Protein AF-A0A139XBR6-F1 (afdb_monomer_lite)

Radius of gyration: 15.79 Å; chains: 1; bounding box: 35×32×37 Å

pLDDT: mean 75.54, std 12.54, range [52.0, 96.94]

Sequence (59 aa):
MGEVLSNWKTYVPNSAYLTQRGATFLFDAQGELLYEHRDRAILGFAADMSHPLSFLQSL

Structure (mmCIF, N/CA/C/O backbone):
data_AF-A0A139XBR6-F1
#
_entry.id   AF-A0A139XBR6-F1
#
loop_
_atom_site.group_PDB
_atom_site.id
_atom_site.type_symbol
_atom_site.label_atom_id
_atom_site.label_alt_id
_atom_site.label_comp_id
_atom_site.label_asym_id
_atom_site.label_entity_id
_atom_site.label_seq_id
_atom_site.pdbx_PDB_ins_code
_atom_site.Cartn_x
_atom_site.Cartn_y
_atom_site.Cartn_z
_atom_site.occupancy
_atom_site.B_iso_or_equiv
_atom_site.auth_seq_id
_atom_site.auth_comp_id
_atom_site.auth_asym_id
_atom_site.auth_atom_id
_atom_site.pdbx_PDB_model_num
ATOM 1 N N . MET A 1 1 ? 15.698 -2.328 -17.961 1.00 56.00 1 MET A N 1
ATOM 2 C CA . MET A 1 1 ? 15.980 -2.085 -16.525 1.00 56.00 1 MET A CA 1
ATOM 3 C C . MET A 1 1 ? 17.178 -1.158 -16.295 1.00 56.00 1 MET A C 1
ATOM 5 O O . MET A 1 1 ? 17.080 -0.306 -15.425 1.00 56.00 1 MET A O 1
ATOM 9 N N . GLY A 1 2 ? 18.281 -1.278 -17.055 1.00 80.25 2 GLY A N 1
ATOM 10 C CA . GLY A 1 2 ? 19.500 -0.474 -16.844 1.00 80.25 2 GLY A CA 1
ATOM 11 C C . GLY A 1 2 ? 19.306 1.045 -16.917 1.00 80.25 2 GLY A C 1
ATOM 12 O O . GLY A 1 2 ? 19.768 1.741 -16.031 1.00 80.25 2 GLY A O 1
ATOM 13 N N . GLU A 1 3 ? 18.551 1.554 -17.892 1.00 84.75 3 GLU A N 1
ATOM 14 C CA . GLU A 1 3 ? 18.324 3.000 -18.074 1.00 84.75 3 GLU A CA 1
ATOM 15 C C . GLU A 1 3 ? 17.703 3.687 -16.847 1.00 84.75 3 GLU A C 1
ATOM 17 O O . GLU A 1 3 ? 18.200 4.716 -16.391 1.00 84.75 3 GLU A O 1
ATOM 22 N N . VAL A 1 4 ? 16.653 3.088 -16.279 1.00 77.50 4 VAL A N 1
ATOM 23 C CA . VAL A 1 4 ? 15.949 3.621 -15.101 1.00 77.50 4 VAL A CA 1
ATOM 24 C C . VAL A 1 4 ? 16.847 3.589 -13.865 1.00 77.50 4 VAL A C 1
ATOM 26 O O . VAL A 1 4 ? 16.831 4.524 -13.071 1.00 77.50 4 VAL A O 1
ATOM 29 N N . LEU A 1 5 ? 17.666 2.543 -13.714 1.00 79.25 5 LEU A N 1
ATOM 30 C CA . LEU A 1 5 ? 18.613 2.430 -12.602 1.00 79.25 5 LEU A CA 1
ATOM 31 C C . LEU A 1 5 ? 19.789 3.408 -12.757 1.00 79.25 5 LEU A C 1
ATOM 33 O O . LEU A 1 5 ? 20.184 4.049 -11.787 1.00 79.25 5 LEU A O 1
ATOM 37 N N . SER A 1 6 ? 20.308 3.576 -13.975 1.00 87.62 6 SER A N 1
ATOM 38 C CA . SER A 1 6 ? 21.386 4.519 -14.291 1.00 87.62 6 SER A CA 1
ATOM 39 C C . SER A 1 6 ? 20.957 5.981 -14.153 1.00 87.62 6 SER A C 1
ATOM 41 O O . SER A 1 6 ? 21.790 6.829 -13.849 1.00 87.62 6 SER A O 1
ATOM 43 N N . ASN A 1 7 ? 19.666 6.274 -14.318 1.00 90.06 7 ASN A N 1
ATOM 44 C CA . ASN A 1 7 ? 19.095 7.618 -14.212 1.00 90.06 7 ASN A CA 1
ATOM 45 C C . ASN A 1 7 ? 18.125 7.750 -13.029 1.00 90.06 7 ASN A C 1
ATOM 47 O O . ASN A 1 7 ? 17.211 8.573 -13.054 1.00 90.06 7 ASN A O 1
ATOM 51 N N . TRP A 1 8 ? 18.320 6.952 -11.976 1.00 80.50 8 TRP A N 1
ATOM 52 C CA . TRP A 1 8 ? 17.385 6.849 -10.854 1.00 80.50 8 TRP A CA 1
ATOM 53 C C . TRP A 1 8 ? 16.978 8.208 -10.274 1.00 80.50 8 TRP A C 1
ATOM 55 O O . TRP A 1 8 ? 15.795 8.467 -10.096 1.00 80.50 8 TRP A O 1
ATOM 65 N N . LYS A 1 9 ? 17.937 9.113 -10.041 1.00 84.81 9 LYS A N 1
ATOM 66 C CA . LYS A 1 9 ? 17.670 10.449 -9.475 1.00 84.81 9 LYS A CA 1
ATOM 67 C C . LYS A 1 9 ? 16.878 11.377 -10.402 1.00 84.81 9 LYS A C 1
ATOM 69 O O . LYS A 1 9 ? 16.264 12.318 -9.916 1.00 84.81 9 LYS A O 1
ATOM 74 N N . THR A 1 10 ? 16.886 11.121 -11.708 1.00 87.50 10 THR A N 1
ATOM 75 C CA . THR A 1 10 ? 16.100 11.879 -12.690 1.00 87.50 10 THR A CA 1
ATOM 76 C C . THR A 1 10 ? 14.618 11.532 -12.576 1.00 87.50 10 THR A C 1
ATOM 78 O O . THR A 1 10 ? 13.768 12.412 -12.670 1.00 87.50 10 THR A O 1
ATOM 81 N N . TYR A 1 11 ? 14.307 10.256 -12.334 1.00 80.31 11 TYR A N 1
ATOM 82 C CA . TYR A 1 11 ? 12.931 9.754 -12.257 1.00 80.31 11 TYR A CA 1
ATOM 83 C C . TYR A 1 11 ? 12.383 9.683 -10.826 1.00 80.31 11 TYR A C 1
ATOM 85 O O . TYR A 1 11 ? 11.180 9.806 -10.618 1.00 80.31 11 TYR A O 1
ATOM 93 N N . VAL A 1 12 ? 13.258 9.510 -9.834 1.00 81.94 12 VAL A N 1
ATOM 94 C CA . VAL A 1 12 ? 12.948 9.465 -8.400 1.00 81.94 12 VAL A CA 1
ATOM 95 C C . VAL A 1 12 ? 13.844 10.488 -7.682 1.00 81.94 12 VAL A C 1
ATOM 97 O O . VA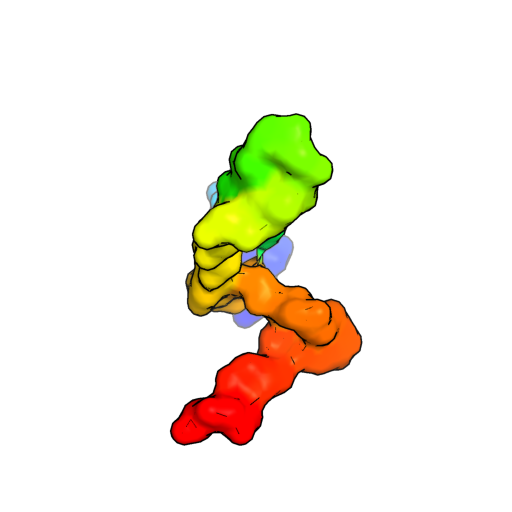L A 1 12 ? 14.872 10.122 -7.104 1.00 81.94 12 VAL A O 1
ATOM 100 N N . PRO A 1 13 ? 13.484 11.787 -7.714 1.00 80.12 13 PRO A N 1
ATOM 101 C CA . PRO A 1 13 ? 14.316 12.866 -7.170 1.00 80.12 13 PRO A CA 1
ATOM 102 C C . PRO A 1 13 ? 14.515 12.758 -5.658 1.00 80.12 13 PRO A C 1
ATOM 104 O O . PRO A 1 13 ? 15.561 13.127 -5.128 1.00 80.12 13 PRO A O 1
ATOM 107 N N . ASN A 1 14 ? 13.508 12.227 -4.962 1.00 82.88 14 ASN A N 1
ATOM 108 C CA . ASN A 1 14 ? 13.574 11.938 -3.542 1.00 82.88 14 ASN A CA 1
ATOM 109 C C . ASN A 1 14 ? 12.856 10.618 -3.246 1.00 82.88 14 ASN A C 1
ATOM 111 O O . ASN A 1 14 ? 11.629 10.533 -3.275 1.00 82.88 14 ASN A O 1
ATOM 115 N N . SER A 1 15 ? 13.637 9.586 -2.931 1.00 74.50 15 SER A N 1
ATOM 116 C CA . SER A 1 15 ? 13.124 8.256 -2.608 1.00 74.50 15 SER A CA 1
ATOM 117 C C . SER A 1 15 ? 12.352 8.202 -1.289 1.00 74.50 15 SER A C 1
ATOM 119 O O . SER A 1 15 ? 11.630 7.236 -1.073 1.00 74.50 15 SER A O 1
ATOM 121 N N . ALA A 1 16 ? 12.453 9.222 -0.427 1.00 74.44 16 ALA A N 1
ATOM 122 C CA . ALA A 1 16 ? 11.644 9.319 0.791 1.00 74.44 16 ALA A CA 1
ATOM 123 C C . ALA A 1 16 ? 10.148 9.525 0.497 1.00 74.44 16 ALA A C 1
ATOM 125 O O . ALA A 1 16 ? 9.317 9.211 1.343 1.00 74.44 16 ALA A O 1
ATOM 126 N N . TYR A 1 17 ? 9.805 10.023 -0.698 1.00 65.75 17 TYR A N 1
ATOM 127 C CA . TYR A 1 17 ? 8.420 10.157 -1.165 1.00 65.75 17 TYR A CA 1
ATOM 128 C C . TYR A 1 17 ? 7.996 9.035 -2.107 1.00 65.75 17 TYR A C 1
ATOM 130 O O . TYR A 1 17 ? 6.861 9.031 -2.581 1.00 65.75 17 TYR A O 1
ATOM 138 N N . LEU A 1 18 ? 8.890 8.084 -2.397 1.00 68.50 18 LEU A N 1
ATOM 139 C CA . LEU A 1 18 ? 8.473 6.874 -3.078 1.00 68.50 18 LEU A CA 1
ATOM 140 C C . LEU A 1 18 ? 7.534 6.153 -2.116 1.00 68.50 18 LEU A C 1
ATOM 142 O O . LEU A 1 18 ? 7.949 5.786 -1.016 1.00 68.50 18 LEU A O 1
ATOM 146 N N . THR A 1 19 ? 6.272 5.983 -2.503 1.00 57.69 19 THR A N 1
ATOM 147 C CA . THR A 1 19 ? 5.317 5.227 -1.699 1.00 57.69 19 THR A CA 1
ATOM 148 C C . THR A 1 19 ? 5.895 3.836 -1.476 1.00 57.69 19 THR A C 1
ATOM 150 O O . THR A 1 19 ? 5.942 3.014 -2.396 1.00 57.69 19 THR A O 1
ATOM 153 N N . GLN A 1 20 ? 6.377 3.575 -0.260 1.00 57.47 20 GLN A N 1
ATOM 154 C CA . GLN A 1 20 ? 6.614 2.212 0.180 1.00 57.47 20 GLN A CA 1
ATOM 155 C C . GLN A 1 20 ? 5.264 1.513 0.099 1.00 57.47 20 GLN A C 1
ATOM 157 O O . GLN A 1 20 ? 4.265 2.085 0.527 1.00 57.47 20 GLN A O 1
ATOM 162 N N . ARG A 1 21 ? 5.248 0.350 -0.558 1.00 65.19 21 ARG A N 1
ATOM 163 C CA . ARG A 1 21 ? 4.057 -0.428 -0.931 1.00 65.19 21 ARG A CA 1
ATOM 164 C C . ARG A 1 21 ? 2.925 -0.222 0.077 1.00 65.19 21 ARG A C 1
ATOM 166 O O . ARG A 1 21 ? 2.996 -0.710 1.201 1.00 65.19 21 ARG A O 1
ATOM 173 N N . GLY A 1 22 ? 1.937 0.571 -0.324 1.00 61.72 22 GLY A N 1
ATOM 174 C CA . GLY A 1 22 ? 0.857 0.992 0.552 1.00 61.72 22 GLY A CA 1
ATOM 175 C C . GLY A 1 22 ? -0.266 -0.029 0.520 1.00 61.72 22 GLY A C 1
ATOM 176 O O . GLY A 1 22 ? -0.724 -0.420 -0.551 1.00 61.72 22 GLY A O 1
ATOM 177 N N . ALA A 1 23 ? -0.715 -0.445 1.694 1.00 73.00 23 ALA A N 1
ATOM 178 C CA . ALA A 1 23 ? -2.020 -1.055 1.857 1.00 73.00 23 ALA A CA 1
ATOM 179 C C . ALA A 1 23 ? -2.830 -0.168 2.803 1.00 73.00 23 ALA A C 1
ATOM 181 O O . ALA A 1 23 ? -2.298 0.381 3.769 1.00 73.00 23 ALA A O 1
ATOM 182 N N . THR A 1 24 ? -4.106 0.011 2.493 1.00 78.62 24 THR A N 1
ATOM 183 C CA . THR A 1 24 ? -5.049 0.716 3.357 1.00 78.62 24 THR A CA 1
ATOM 184 C C . THR A 1 24 ? -5.809 -0.321 4.162 1.00 78.62 24 THR A C 1
ATOM 186 O O . THR A 1 24 ? -6.377 -1.240 3.580 1.00 78.62 24 THR A O 1
ATOM 189 N N . PHE A 1 25 ? -5.840 -0.158 5.480 1.00 84.25 25 PHE A N 1
ATOM 190 C CA . PHE A 1 25 ? -6.600 -1.012 6.387 1.00 84.25 25 PHE A CA 1
ATOM 191 C C . PHE A 1 25 ? -7.595 -0.157 7.166 1.00 84.25 25 PHE A C 1
ATOM 193 O O . PHE A 1 25 ? -7.267 0.954 7.586 1.00 84.25 25 PHE A O 1
ATOM 200 N N . LEU A 1 26 ? -8.798 -0.680 7.357 1.00 90.19 26 LEU A N 1
ATOM 201 C CA . LEU A 1 26 ? -9.821 -0.108 8.218 1.00 90.19 26 LEU A CA 1
ATOM 202 C C . LEU A 1 26 ? -10.111 -1.105 9.332 1.00 90.19 26 LEU A C 1
ATOM 204 O O . LEU A 1 26 ? -10.493 -2.241 9.051 1.00 90.19 26 LEU A O 1
ATOM 208 N N . PHE A 1 27 ? -9.966 -0.655 10.571 1.00 95.12 27 PHE A N 1
ATOM 209 C CA . PHE A 1 27 ? -10.280 -1.434 11.762 1.00 95.12 27 PHE A CA 1
ATOM 210 C C . PHE A 1 27 ? -11.484 -0.831 12.483 1.00 95.12 27 PHE A C 1
ATOM 212 O O . PHE A 1 27 ? -11.729 0.376 12.377 1.00 95.12 27 PHE A O 1
ATOM 219 N N . ASP A 1 28 ? -12.233 -1.656 13.207 1.00 94.12 28 ASP A N 1
ATOM 220 C CA . ASP A 1 28 ? -13.246 -1.176 14.143 1.00 94.12 28 ASP A CA 1
ATOM 221 C C . ASP A 1 28 ? -12.62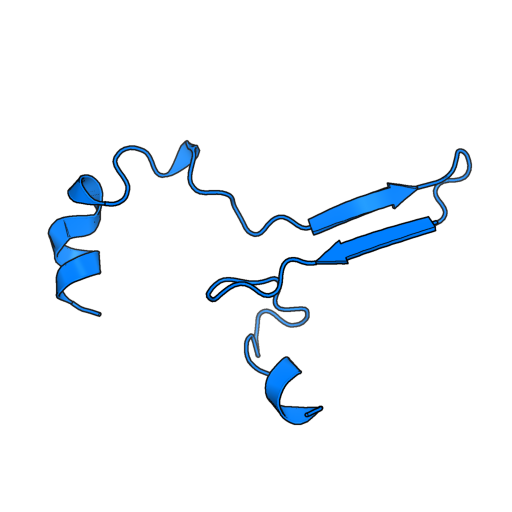3 -0.708 15.474 1.00 94.12 28 ASP A C 1
ATOM 223 O O . ASP A 1 28 ? -11.403 -0.673 15.652 1.00 94.12 28 ASP A O 1
ATOM 227 N N . ALA A 1 29 ? -13.471 -0.322 16.429 1.00 95.50 29 ALA A N 1
ATOM 228 C CA . ALA A 1 29 ? -13.023 0.130 17.745 1.00 95.50 29 ALA A CA 1
ATOM 229 C C . ALA A 1 29 ? -12.440 -0.999 18.620 1.00 95.50 29 ALA A C 1
ATOM 231 O O . ALA A 1 29 ? -11.788 -0.715 19.624 1.00 95.50 29 ALA A O 1
ATOM 232 N N . GLN A 1 30 ? -12.689 -2.259 18.267 1.00 96.94 30 GLN A N 1
ATOM 233 C CA . GLN A 1 30 ? -12.194 -3.457 18.940 1.00 96.94 30 GLN A CA 1
ATOM 234 C C . GLN A 1 30 ? -10.880 -3.958 18.314 1.00 96.94 30 GLN A C 1
ATOM 236 O O . GLN A 1 30 ? -10.206 -4.796 18.910 1.00 96.94 30 GLN A O 1
ATOM 241 N N . GLY A 1 31 ? -10.480 -3.395 17.169 1.00 91.06 31 GLY A N 1
ATOM 242 C CA . GLY A 1 31 ? -9.284 -3.772 16.423 1.00 91.06 31 GLY A CA 1
ATOM 243 C C . GLY A 1 31 ? -9.530 -4.844 15.359 1.00 91.06 31 GLY A C 1
ATOM 244 O O . GLY A 1 31 ? -8.564 -5.343 14.785 1.00 91.06 31 GLY A O 1
ATOM 245 N N . GLU A 1 32 ? -10.784 -5.189 15.066 1.00 95.00 32 GLU A N 1
ATOM 246 C CA . GLU A 1 32 ? -11.130 -6.151 14.021 1.00 95.00 32 GLU A CA 1
ATOM 247 C C . GLU A 1 32 ? -11.041 -5.506 12.634 1.00 95.00 32 GLU A C 1
ATOM 249 O O . GLU A 1 32 ? -11.436 -4.355 12.428 1.00 95.00 32 GLU A O 1
ATOM 254 N N . LEU A 1 33 ? -10.514 -6.253 11.660 1.00 94.62 33 LEU A N 1
ATOM 255 C CA . LEU A 1 33 ? -10.341 -5.774 10.290 1.00 94.62 33 LEU A CA 1
ATOM 256 C C . LEU A 1 33 ? -11.691 -5.725 9.559 1.00 94.62 33 LEU A C 1
ATOM 258 O O . LEU A 1 33 ? -12.285 -6.759 9.263 1.00 94.62 33 LEU A O 1
ATOM 262 N N . LEU A 1 34 ? -12.137 -4.522 9.201 1.00 94.44 34 LEU A N 1
ATOM 263 C CA . LEU A 1 34 ? -13.374 -4.295 8.447 1.00 94.44 34 LEU A CA 1
ATOM 264 C C . LEU A 1 34 ? -13.144 -4.239 6.936 1.00 94.44 34 LEU A 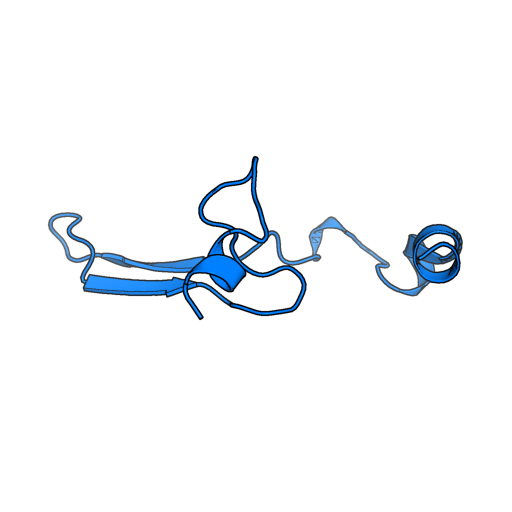C 1
ATOM 266 O O . LEU A 1 34 ? -14.004 -4.645 6.155 1.00 94.44 34 LEU A O 1
ATOM 270 N N . TYR A 1 35 ? -12.007 -3.688 6.511 1.00 91.00 35 TYR A N 1
ATOM 271 C CA . TYR A 1 35 ? -11.682 -3.527 5.098 1.00 91.00 35 TYR A CA 1
ATOM 272 C C . TYR A 1 35 ? -10.175 -3.458 4.879 1.00 91.00 35 TYR A C 1
ATOM 274 O O . TYR A 1 35 ? -9.453 -2.826 5.649 1.00 91.00 35 TYR A O 1
ATOM 282 N N . GLU A 1 36 ? -9.713 -4.047 3.778 1.00 87.00 36 GLU A N 1
ATOM 283 C CA . GLU A 1 36 ? -8.362 -3.839 3.277 1.00 87.00 36 GLU A CA 1
ATOM 284 C C . GLU A 1 36 ? -8.356 -3.547 1.774 1.00 87.00 36 GLU A C 1
ATOM 286 O O . GLU A 1 36 ? -9.034 -4.202 0.981 1.00 87.00 36 GLU A O 1
ATOM 291 N N . HIS A 1 37 ? -7.542 -2.571 1.378 1.00 81.94 37 HIS A N 1
ATOM 292 C CA . HIS A 1 37 ? -7.179 -2.329 -0.008 1.00 81.94 37 HIS A CA 1
ATOM 293 C C . HIS A 1 37 ? -5.677 -2.513 -0.172 1.00 81.94 37 HIS A C 1
ATOM 295 O O . HIS A 1 37 ? -4.876 -1.759 0.381 1.00 81.94 37 HIS A O 1
ATOM 301 N N . ARG A 1 38 ? -5.300 -3.522 -0.953 1.00 76.00 38 ARG A N 1
ATOM 302 C CA . ARG A 1 38 ? -3.913 -3.831 -1.295 1.00 76.00 38 ARG A CA 1
ATOM 303 C C . ARG A 1 38 ? -3.710 -3.469 -2.758 1.00 76.00 38 ARG A C 1
ATOM 305 O O . ARG A 1 38 ? -4.250 -4.146 -3.634 1.00 76.00 38 ARG A O 1
ATOM 312 N N . ASP A 1 39 ? -2.974 -2.391 -3.012 1.00 68.75 39 ASP A N 1
ATOM 313 C CA . ASP A 1 39 ? -2.737 -1.919 -4.375 1.00 68.75 39 ASP A CA 1
ATOM 314 C C . ASP A 1 39 ? -1.985 -2.999 -5.184 1.00 68.75 39 ASP A C 1
ATOM 316 O O . ASP A 1 39 ? -0.969 -3.544 -4.735 1.00 68.75 39 ASP A O 1
ATOM 320 N N . ARG A 1 40 ? -2.521 -3.340 -6.365 1.00 63.66 40 ARG A N 1
ATOM 321 C CA . ARG A 1 40 ? -2.008 -4.372 -7.288 1.00 63.66 40 ARG A CA 1
AT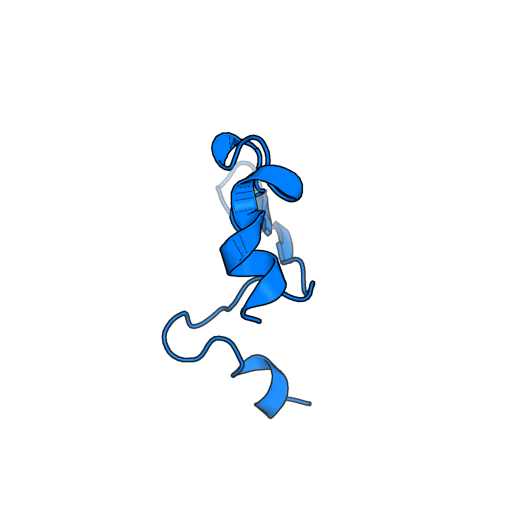OM 322 C C . ARG A 1 40 ? -1.162 -3.783 -8.426 1.00 63.66 40 ARG A C 1
ATOM 324 O O . ARG A 1 40 ? -0.962 -4.463 -9.431 1.00 63.66 40 ARG A O 1
ATOM 331 N N . ALA A 1 41 ? -0.701 -2.533 -8.321 1.00 58.69 41 ALA A N 1
ATOM 332 C CA . ALA A 1 41 ? 0.180 -1.911 -9.312 1.00 58.69 41 ALA A CA 1
ATOM 333 C C . ALA A 1 41 ? 1.455 -2.744 -9.586 1.00 58.69 41 ALA A C 1
ATOM 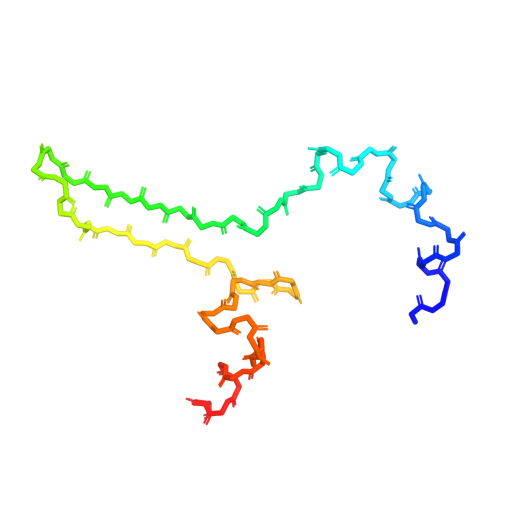335 O O . ALA A 1 41 ? 1.735 -3.733 -8.920 1.00 58.69 41 ALA A O 1
ATOM 336 N N . ILE A 1 42 ? 2.280 -2.335 -10.558 1.00 52.00 42 ILE A N 1
ATOM 337 C CA . ILE A 1 42 ? 3.506 -3.054 -10.983 1.00 52.00 42 ILE A CA 1
ATOM 338 C C . ILE A 1 42 ? 4.507 -3.324 -9.830 1.00 52.00 42 ILE A C 1
ATOM 340 O O . ILE A 1 42 ? 5.331 -4.231 -9.924 1.00 52.00 42 ILE A O 1
ATOM 344 N N . LEU A 1 43 ? 4.415 -2.581 -8.721 1.00 54.06 43 LEU A N 1
ATOM 345 C CA . LEU A 1 43 ? 5.168 -2.800 -7.473 1.00 54.06 43 LEU A CA 1
ATOM 346 C C . LEU A 1 43 ? 4.258 -3.175 -6.292 1.00 54.06 43 LEU A C 1
ATOM 348 O O . LEU A 1 43 ? 4.605 -2.925 -5.137 1.00 54.06 43 LEU A O 1
ATOM 352 N N . GLY A 1 44 ? 3.087 -3.718 -6.606 1.00 53.66 44 GLY A N 1
ATOM 353 C CA . GLY A 1 44 ? 1.966 -3.965 -5.720 1.00 53.66 44 GLY A CA 1
ATOM 354 C C . GLY A 1 44 ? 2.314 -4.865 -4.549 1.00 53.66 44 GLY A C 1
ATOM 355 O O . GLY A 1 44 ? 3.365 -5.512 -4.487 1.00 53.66 44 GLY A O 1
ATOM 356 N N . PHE A 1 45 ? 1.416 -4.856 -3.579 1.00 56.22 45 PHE A N 1
ATOM 357 C CA . PHE A 1 45 ? 1.538 -5.647 -2.371 1.00 56.22 45 PHE A CA 1
ATOM 358 C C . PHE A 1 45 ? 1.759 -7.130 -2.722 1.00 56.22 45 PHE A C 1
ATOM 360 O O . PHE A 1 45 ? 0.900 -7.789 -3.306 1.00 56.22 45 PHE A O 1
ATOM 367 N N . ALA A 1 46 ? 2.925 -7.653 -2.348 1.00 61.25 46 ALA A N 1
ATOM 368 C CA . ALA A 1 46 ? 3.232 -9.072 -2.401 1.00 61.25 46 ALA A CA 1
ATOM 369 C C . ALA A 1 46 ? 2.945 -9.662 -1.021 1.00 61.25 46 ALA A C 1
ATOM 371 O O . ALA A 1 46 ? 3.622 -9.300 -0.060 1.00 61.25 46 ALA A O 1
ATOM 372 N N . ALA A 1 47 ? 1.952 -10.550 -0.928 1.00 64.44 47 ALA A N 1
ATOM 373 C CA . ALA A 1 47 ? 1.617 -11.218 0.331 1.00 64.44 47 ALA A CA 1
ATOM 374 C C . ALA A 1 47 ? 2.788 -12.060 0.867 1.00 64.44 47 ALA A C 1
ATOM 376 O O . ALA A 1 47 ? 3.005 -12.108 2.073 1.00 64.44 47 ALA A O 1
ATOM 377 N N . ASP A 1 48 ? 3.563 -12.667 -0.036 1.00 70.25 48 ASP A N 1
ATOM 378 C CA . ASP A 1 48 ? 4.825 -13.337 0.271 1.00 70.25 48 ASP A CA 1
ATOM 379 C C . ASP A 1 48 ? 5.985 -12.583 -0.393 1.00 70.25 48 ASP A C 1
ATOM 381 O O . ASP A 1 48 ? 6.082 -12.500 -1.619 1.00 70.25 48 ASP A O 1
ATOM 385 N N . MET A 1 49 ? 6.883 -12.035 0.426 1.00 67.25 49 MET A N 1
ATOM 386 C CA . MET A 1 49 ? 8.073 -11.323 -0.045 1.00 67.25 49 MET A CA 1
ATOM 387 C C . MET A 1 49 ? 9.115 -12.242 -0.690 1.00 67.25 49 MET A C 1
ATOM 389 O O . MET A 1 49 ? 9.893 -11.772 -1.520 1.00 67.25 49 MET A O 1
ATOM 393 N N . SER A 1 50 ? 9.127 -13.528 -0.335 1.00 74.88 50 SER A N 1
ATOM 394 C CA . SER A 1 50 ? 10.007 -14.532 -0.943 1.00 74.88 50 SER A CA 1
ATOM 395 C C . SER A 1 50 ? 9.532 -14.892 -2.352 1.00 74.88 50 SER A C 1
ATOM 397 O O . SER A 1 50 ? 10.342 -15.208 -3.222 1.00 74.88 50 SER A O 1
ATOM 399 N N . HIS A 1 51 ? 8.222 -14.777 -2.598 1.00 72.75 51 HIS A N 1
ATOM 400 C CA . HIS A 1 51 ? 7.576 -15.092 -3.872 1.00 72.75 51 HIS A CA 1
ATOM 401 C C . HIS A 1 51 ? 6.619 -13.970 -4.300 1.00 72.75 51 HIS A C 1
ATOM 403 O O . HIS A 1 51 ? 5.397 -14.157 -4.329 1.00 72.75 51 HIS A O 1
ATOM 409 N N . PRO A 1 52 ? 7.147 -12.798 -4.692 1.00 66.62 52 PRO A N 1
ATOM 410 C CA . PRO A 1 52 ? 6.337 -11.608 -4.940 1.00 66.62 52 PRO A CA 1
ATOM 411 C C . PRO A 1 52 ? 5.371 -11.719 -6.127 1.00 66.62 52 PRO A C 1
ATOM 413 O O . PRO A 1 52 ? 4.466 -10.900 -6.255 1.00 66.62 52 PRO A O 1
ATOM 416 N N . LEU A 1 53 ? 5.539 -12.734 -6.978 1.00 72.31 53 LEU A N 1
ATOM 417 C CA . LEU A 1 53 ? 4.677 -13.022 -8.128 1.00 72.31 53 LEU A CA 1
ATOM 418 C C . LEU A 1 53 ? 3.721 -14.205 -7.894 1.00 72.31 53 LEU A C 1
ATOM 420 O O . LEU A 1 53 ? 3.033 -14.621 -8.822 1.00 72.31 53 LEU A O 1
ATOM 424 N N . SER A 1 54 ? 3.653 -14.746 -6.674 1.00 75.81 54 SER A N 1
ATOM 425 C CA . SER A 1 54 ? 2.760 -15.866 -6.319 1.00 75.81 54 SER A CA 1
ATOM 426 C C . SER A 1 54 ? 1.290 -15.599 -6.665 1.00 75.81 54 SER A C 1
ATOM 428 O O . SER A 1 54 ? 0.577 -16.517 -7.053 1.00 75.81 54 SER A O 1
ATOM 430 N N . PHE A 1 55 ? 0.851 -14.337 -6.634 1.00 70.12 55 PHE A N 1
ATOM 431 C CA . PHE A 1 55 ? -0.509 -13.938 -7.012 1.00 70.12 55 PHE A CA 1
ATOM 432 C C . PHE A 1 55 ? -0.886 -14.254 -8.474 1.00 70.12 55 PHE A C 1
ATOM 434 O O . PHE A 1 55 ? -2.071 -14.269 -8.796 1.00 70.12 55 PHE A O 1
ATOM 441 N N . LEU A 1 56 ? 0.090 -14.483 -9.363 1.00 72.56 56 LEU A N 1
ATOM 442 C CA . LEU A 1 56 ? -0.158 -14.893 -10.750 1.00 72.56 56 LEU A CA 1
ATOM 443 C C . LEU A 1 56 ? -0.484 -16.387 -10.876 1.00 72.56 56 LEU A C 1
ATOM 445 O O . LEU A 1 56 ? -1.000 -16.798 -11.906 1.00 72.56 56 LEU A O 1
ATOM 449 N N . GLN A 1 57 ? -0.189 -17.201 -9.857 1.00 78.88 57 GLN A N 1
ATOM 450 C CA . GLN A 1 57 ? -0.471 -18.643 -9.875 1.00 78.88 57 GLN A CA 1
ATOM 451 C C . GLN A 1 57 ? -1.946 -18.969 -9.620 1.00 78.88 57 GLN A C 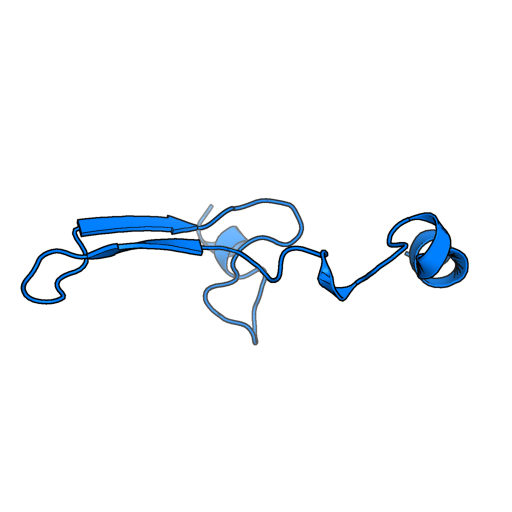1
ATOM 453 O O . GLN A 1 57 ? -2.383 -20.079 -9.901 1.00 78.88 57 GLN A O 1
ATOM 458 N N . SER A 1 58 ? -2.703 -18.027 -9.055 1.00 66.88 58 SER A N 1
ATOM 459 C CA . SER A 1 58 ? -4.125 -18.193 -8.742 1.00 66.88 58 SER A CA 1
ATOM 460 C C . SER A 1 58 ? -5.059 -17.601 -9.806 1.00 66.88 58 SER A C 1
ATOM 462 O O . SER A 1 58 ? -6.245 -17.432 -9.525 1.00 66.88 58 SER A O 1
ATOM 464 N N . LEU A 1 59 ? -4.518 -17.196 -10.960 1.00 58.16 59 LEU A N 1
ATOM 465 C CA . LEU A 1 59 ? -5.267 -16.689 -12.112 1.00 58.16 59 LEU A CA 1
ATOM 466 C C . LEU A 1 59 ? -5.560 -17.832 -13.091 1.00 58.16 59 LEU A C 1
ATOM 468 O O . LEU A 1 59 ? -6.699 -17.869 -13.600 1.00 58.16 59 LEU A O 1
#

Organism: NCBI:txid128403

Foldseek 3Di:
DVVCVVCVCVVCVDCVPVPPQDKDFDADPVRHTPDIDWDPPPNTDQPDPVCSPVVVVVD

Secondary structure (DSSP, 8-state):
-HHHHHTHHHH-S-GGGS--S-EEEEE-TTS-EEEEEE--STT---S-SSSTTGGGTT-

InterPro domains:
  IPR032801 Peroxiredoxin-like 2A/B/C [PF13911] (3-40)